Protein AF-A0A833WWX6-F1 (afdb_monomer)

Radius of gyration: 17.71 Å; Cα contacts (8 Å, |Δi|>4): 267; chains: 1; bounding box: 48×34×41 Å

pLDDT: mean 90.32, std 6.92, range [67.75, 97.44]

Secondary structure (DSSP, 8-state):
-EEEEEHHHHHH-GGGGGSPPPSSTT-EEEEE--STT--EETTTTEE-----SSSPPTTS-EEEEEEES-TTS-EEEEEEEEEEEPTTS-GGG-EEEEEE-SSTTTTPBP-PPPGGGEEEETTEEEEPPPPPB---TT-GGGEEE-

Foldseek 3Di:
DEDEDEPVVCVVPVVQLQDWFDDDPQGYYAYAHDPVNFDADPVRPGGDPDDDDDDDHQVDFDWDWDWDDDDPDIDIDIFRWRWGAQGRGGSVQQKTFTAGCDDPRHRFTAFAFDPVQWDDDPNDIDGDGDDGHHDDSPPPRRIDRD

Sequence (146 aa):
MYVTRFLSDYQKDPSSLFLPPPEGPNSGVLVIQDEEAEPTCCFGLCKSHMITDLPFPQNKKLTLQYSTGSSENRSVENFYTALIPVLNQPLSSNRYYAIKTRGRHKGEAYANSKEDDKGTCCCFNYIKDVPPKPLDPNEMHQQFEI

Organism: Juglans regia (NCBI:txid51240)

Mean predicted aligned error: 5.71 Å

Structure (mmCIF, N/CA/C/O backbone):
data_AF-A0A833WWX6-F1
#
_entry.id   AF-A0A833WWX6-F1
#
loop_
_atom_site.group_PDB
_atom_site.id
_atom_site.type_symbol
_atom_site.label_atom_id
_atom_site.label_alt_id
_atom_site.label_comp_id
_atom_site.label_asym_id
_atom_site.label_entity_id
_atom_site.label_seq_id
_atom_site.pdbx_PDB_ins_code
_atom_site.Cartn_x
_atom_site.Cartn_y
_atom_site.Cartn_z
_atom_site.occupancy
_atom_site.B_iso_or_equiv
_atom_site.auth_seq_id
_atom_site.auth_comp_id
_atom_site.auth_asym_id
_atom_site.auth_atom_id
_atom_site.pdbx_PDB_model_num
ATOM 1 N N . MET A 1 1 ? -14.719 -9.134 -4.885 1.00 84.94 1 MET A N 1
ATOM 2 C CA . MET A 1 1 ? -15.610 -8.143 -4.218 1.00 84.94 1 MET A CA 1
ATOM 3 C C . MET A 1 1 ? -14.841 -7.472 -3.090 1.00 84.94 1 MET A C 1
ATOM 5 O O . MET A 1 1 ? -14.144 -8.176 -2.370 1.00 84.94 1 MET A O 1
ATOM 9 N N . TYR A 1 2 ? -14.938 -6.149 -2.942 1.00 88.56 2 TYR A N 1
ATOM 10 C CA . TYR A 1 2 ? -14.314 -5.449 -1.816 1.00 88.56 2 TYR A CA 1
ATOM 11 C C . TYR A 1 2 ? -15.285 -5.311 -0.648 1.00 88.56 2 TYR A C 1
ATOM 13 O O . TYR A 1 2 ? -16.468 -5.043 -0.856 1.00 88.56 2 TYR A O 1
ATOM 21 N N . VAL A 1 3 ? -14.762 -5.431 0.569 1.00 93.56 3 VAL A N 1
ATOM 22 C CA . VAL A 1 3 ? -15.440 -4.962 1.781 1.00 93.56 3 VAL A CA 1
ATOM 23 C C . VAL A 1 3 ? -14.683 -3.791 2.374 1.00 93.56 3 VAL A C 1
ATOM 25 O O . VAL A 1 3 ? -13.456 -3.774 2.390 1.00 93.56 3 VAL A O 1
ATOM 28 N N . THR A 1 4 ? -15.422 -2.811 2.871 1.00 95.00 4 THR A N 1
ATOM 29 C CA . THR A 1 4 ? -14.858 -1.686 3.612 1.00 95.00 4 THR A CA 1
ATOM 30 C C . THR A 1 4 ? -14.843 -1.997 5.104 1.00 95.00 4 THR A C 1
ATOM 32 O O . THR A 1 4 ? -15.795 -2.583 5.636 1.00 95.00 4 THR A O 1
ATOM 35 N N . ARG A 1 5 ? -13.763 -1.610 5.777 1.00 95.88 5 ARG A N 1
ATOM 36 C CA . ARG A 1 5 ? -13.568 -1.730 7.228 1.00 95.88 5 ARG A CA 1
ATOM 37 C C . ARG A 1 5 ? -12.940 -0.446 7.758 1.00 95.88 5 ARG A C 1
ATOM 39 O O . ARG A 1 5 ? -12.195 0.206 7.021 1.00 95.88 5 ARG A O 1
ATOM 46 N N . PHE A 1 6 ? -13.257 -0.070 8.991 1.00 97.44 6 PHE A N 1
ATOM 47 C CA . PHE A 1 6 ? -12.673 1.121 9.594 1.00 97.44 6 PHE A CA 1
ATOM 48 C C . PHE A 1 6 ? -11.289 0.817 10.160 1.00 97.44 6 PHE A C 1
ATOM 50 O O . PHE A 1 6 ? -10.995 -0.315 10.539 1.00 97.44 6 PHE A O 1
ATOM 57 N N . LEU A 1 7 ? -10.413 1.818 10.167 1.00 97.00 7 LEU A N 1
ATOM 58 C CA . LEU A 1 7 ? -9.065 1.663 10.705 1.00 97.00 7 LEU A CA 1
ATOM 59 C C . LEU A 1 7 ? -9.103 1.471 12.228 1.00 97.00 7 LEU A C 1
ATOM 61 O O . LEU A 1 7 ? -8.338 0.665 12.755 1.00 97.00 7 LEU A O 1
ATOM 65 N N . SER A 1 8 ? -10.021 2.152 12.918 1.00 96.44 8 SER A N 1
ATOM 66 C CA . SER A 1 8 ? -10.203 2.019 14.368 1.00 96.44 8 SER A CA 1
ATOM 67 C C . SER A 1 8 ? -10.577 0.599 14.806 1.00 96.44 8 SER A C 1
ATOM 69 O O . SER A 1 8 ? -10.125 0.156 15.862 1.00 96.44 8 SER A O 1
ATOM 71 N N . ASP A 1 9 ? -11.317 -0.154 13.983 1.00 96.00 9 ASP A N 1
ATOM 72 C CA . ASP A 1 9 ? -11.655 -1.558 14.258 1.00 96.00 9 ASP A CA 1
ATOM 73 C C . ASP A 1 9 ? -10.384 -2.415 14.410 1.00 96.00 9 ASP A C 1
ATOM 75 O O . ASP A 1 9 ? -10.248 -3.174 15.370 1.00 96.00 9 ASP A O 1
ATOM 79 N N . TYR A 1 10 ? -9.410 -2.234 13.511 1.00 95.75 10 TYR A N 1
ATOM 80 C CA . TYR A 1 10 ? -8.134 -2.957 13.545 1.00 95.75 10 TYR A CA 1
ATOM 81 C C . TYR A 1 10 ? -7.209 -2.499 14.672 1.00 95.75 10 TYR A C 1
ATOM 83 O O . TYR A 1 10 ? -6.442 -3.298 15.201 1.00 95.75 10 TYR A O 1
ATOM 91 N N . GLN A 1 11 ? -7.265 -1.220 15.050 1.00 94.19 11 GLN A N 1
ATOM 92 C CA . GLN A 1 11 ? -6.486 -0.707 16.181 1.00 94.19 11 GLN A CA 1
ATOM 93 C C . GLN A 1 11 ? -6.977 -1.288 17.514 1.00 94.19 11 GLN A C 1
ATOM 95 O O . GLN A 1 11 ? -6.170 -1.564 18.400 1.00 94.19 11 GLN A O 1
ATOM 100 N N . LYS A 1 12 ? -8.293 -1.499 17.650 1.00 96.38 12 LYS A N 1
ATOM 101 C CA . LYS A 1 12 ? -8.908 -2.117 18.835 1.00 96.38 12 LYS A CA 1
ATOM 102 C C . LYS A 1 12 ? -8.700 -3.623 18.881 1.00 96.38 12 LYS A C 1
ATOM 104 O O . LYS A 1 12 ? -8.459 -4.165 19.957 1.00 96.38 12 LYS A O 1
ATOM 109 N N . ASP A 1 13 ? -8.800 -4.285 17.732 1.00 96.50 13 ASP A N 1
ATOM 110 C CA . ASP A 1 13 ? -8.572 -5.719 17.598 1.00 96.50 13 ASP A CA 1
ATOM 111 C C . ASP A 1 13 ? -7.571 -6.026 16.471 1.00 96.50 13 ASP A C 1
ATOM 113 O O . ASP A 1 13 ? -7.967 -6.340 15.342 1.00 96.50 13 ASP A O 1
ATOM 117 N N . PRO A 1 14 ? -6.260 -6.010 16.772 1.00 95.50 14 PRO A N 1
ATOM 118 C CA . PRO A 1 14 ? -5.227 -6.340 15.794 1.00 95.50 14 PRO A CA 1
ATOM 119 C C . PRO A 1 14 ? -5.325 -7.771 15.250 1.00 95.50 14 PRO A C 1
ATOM 121 O O . PRO A 1 14 ? -4.811 -8.050 14.167 1.00 95.50 14 PRO A O 1
ATOM 124 N N . SER A 1 15 ? -5.988 -8.692 15.964 1.00 96.06 15 SER A N 1
ATOM 125 C CA . SER A 1 15 ? -6.140 -10.077 15.502 1.00 96.06 15 SER A CA 1
ATOM 126 C C . SER A 1 15 ? -7.013 -10.175 14.246 1.00 96.06 15 SER A C 1
ATOM 128 O O . SER A 1 15 ? -6.805 -11.055 13.407 1.00 96.06 15 SER A O 1
ATOM 130 N N . SER A 1 16 ? -7.911 -9.206 14.046 1.00 95.19 16 SER A N 1
ATOM 131 C CA . SER A 1 16 ? -8.766 -9.121 12.863 1.00 95.19 16 SER A CA 1
ATOM 132 C C . SER A 1 16 ? -7.997 -8.875 11.554 1.00 95.19 16 SER A C 1
ATOM 134 O O . SER A 1 16 ? -8.506 -9.207 10.484 1.00 95.19 16 SER A O 1
ATOM 136 N N . LEU A 1 17 ? -6.748 -8.385 11.611 1.00 96.12 17 LEU A N 1
ATOM 137 C CA . LEU A 1 17 ? -5.879 -8.219 10.434 1.00 96.12 17 LEU A CA 1
ATOM 138 C C . LEU A 1 17 ? -5.506 -9.549 9.767 1.00 96.12 17 LEU A C 1
ATOM 140 O O . LEU A 1 17 ? -5.208 -9.565 8.572 1.00 96.12 17 LEU A O 1
ATOM 144 N N . PHE A 1 18 ? -5.517 -10.646 10.530 1.00 96.56 18 PHE A N 1
ATOM 145 C CA . PHE A 1 18 ? -5.183 -11.992 10.056 1.00 96.56 18 PHE A CA 1
ATOM 146 C C . PHE A 1 18 ? -6.371 -12.708 9.410 1.00 96.56 18 PHE A C 1
ATOM 148 O O . PHE A 1 18 ? -6.198 -13.775 8.816 1.00 96.56 18 PHE A O 1
ATOM 155 N N . LEU A 1 19 ? -7.580 -12.152 9.530 1.00 94.81 19 LEU A N 1
ATOM 156 C CA . LEU A 1 19 ? -8.767 -12.756 8.944 1.00 94.81 19 LEU A CA 1
ATOM 157 C C . LEU A 1 19 ? -8.685 -12.705 7.413 1.00 94.81 19 LEU A C 1
ATOM 159 O O . LEU A 1 19 ? -8.260 -11.694 6.843 1.00 94.81 19 LEU A O 1
ATOM 163 N N . PRO A 1 20 ? -9.102 -13.781 6.726 1.00 92.06 20 PRO A N 1
ATOM 164 C CA . PRO A 1 20 ? -9.114 -13.787 5.276 1.00 92.06 20 PRO A CA 1
ATOM 165 C C . PRO A 1 20 ? -10.120 -12.754 4.740 1.00 92.06 20 PRO A C 1
ATOM 167 O O . PRO A 1 20 ? -11.128 -12.458 5.395 1.00 92.06 20 PRO A O 1
ATOM 170 N N . PRO A 1 21 ? -9.884 -12.216 3.530 1.00 91.19 21 PRO A N 1
ATOM 171 C CA . PRO A 1 21 ? -10.871 -11.388 2.854 1.00 91.19 21 PRO A CA 1
ATOM 172 C C . PRO A 1 21 ? -12.141 -12.206 2.544 1.00 91.19 21 PRO A C 1
ATOM 174 O O . PRO A 1 21 ? -12.127 -13.436 2.633 1.00 91.19 21 PRO A O 1
ATOM 177 N N . PRO A 1 22 ? -13.247 -11.546 2.153 1.00 89.75 22 PRO A N 1
ATOM 178 C CA . PRO A 1 22 ? -14.484 -12.229 1.778 1.00 89.75 22 PRO A CA 1
ATOM 179 C C . PRO A 1 22 ? -14.263 -13.336 0.746 1.00 89.75 22 PRO A C 1
ATOM 181 O O . PRO A 1 22 ? -13.382 -13.232 -0.105 1.00 89.75 22 PRO A O 1
ATOM 184 N N . GLU A 1 23 ? -15.100 -14.366 0.772 1.00 88.25 23 GLU A N 1
ATOM 185 C CA . GLU A 1 23 ? -15.007 -15.454 -0.200 1.00 88.25 23 GLU A CA 1
ATOM 186 C C . GLU A 1 23 ? -15.247 -14.968 -1.642 1.00 88.25 23 GLU A C 1
ATOM 188 O O . GLU A 1 23 ? -16.032 -14.051 -1.904 1.00 88.25 23 GLU A O 1
ATOM 193 N N . GLY A 1 24 ? -14.564 -15.615 -2.589 1.00 87.19 24 GLY A N 1
ATOM 194 C CA . GLY A 1 24 ? -14.704 -15.382 -4.025 1.00 87.19 24 GLY A CA 1
ATOM 195 C C . GLY A 1 24 ? -13.431 -14.852 -4.696 1.00 87.19 24 GLY A C 1
ATOM 196 O O . GLY A 1 24 ? -12.532 -14.343 -4.031 1.00 87.19 24 GLY A O 1
ATOM 197 N N . PRO A 1 25 ? -13.335 -14.968 -6.031 1.00 87.12 25 PRO A N 1
ATOM 198 C CA . PRO A 1 25 ? -12.163 -14.520 -6.768 1.00 87.12 25 PRO A CA 1
ATOM 199 C C . PRO A 1 25 ? -12.033 -12.995 -6.725 1.00 87.12 25 PRO A C 1
ATOM 201 O O . PRO A 1 25 ? -13.029 -12.265 -6.808 1.00 87.12 25 PRO A O 1
ATOM 204 N N . ASN A 1 26 ? -10.790 -12.513 -6.659 1.00 88.31 26 ASN A N 1
ATOM 205 C CA . ASN A 1 26 ? -10.466 -11.084 -6.646 1.00 88.31 26 ASN A CA 1
ATOM 206 C C . ASN A 1 26 ? -11.228 -10.346 -5.532 1.00 88.31 26 ASN A C 1
ATOM 208 O O . ASN A 1 26 ? -11.840 -9.287 -5.742 1.00 88.31 26 ASN A O 1
ATOM 212 N N . SER A 1 27 ? -11.272 -10.957 -4.348 1.00 92.31 27 SER A N 1
ATOM 213 C CA . SER A 1 27 ? -11.805 -10.334 -3.146 1.00 92.31 27 SER A CA 1
ATOM 214 C C . SER A 1 27 ? -10.718 -9.572 -2.402 1.00 92.31 27 SER A C 1
ATOM 216 O O . SER A 1 27 ? -9.528 -9.827 -2.561 1.00 92.31 27 SER A O 1
ATOM 218 N N . GLY A 1 28 ? -11.119 -8.582 -1.616 1.00 93.44 28 GLY A N 1
ATOM 219 C CA . GLY A 1 28 ? -10.168 -7.756 -0.890 1.00 93.44 28 GLY A CA 1
ATOM 220 C C . GLY A 1 28 ? -10.840 -6.896 0.161 1.00 93.44 28 GLY A C 1
ATOM 221 O O . GLY A 1 28 ? -12.070 -6.829 0.257 1.00 93.44 28 GLY A O 1
ATOM 222 N N . VAL A 1 29 ? -10.011 -6.215 0.938 1.00 95.75 29 VAL A N 1
ATOM 223 C CA . VAL A 1 29 ? -10.444 -5.311 1.999 1.00 95.75 29 VAL A CA 1
ATOM 224 C C . VAL A 1 29 ? -9.935 -3.911 1.688 1.00 95.75 29 VAL A C 1
ATOM 226 O O . VAL A 1 29 ? -8.776 -3.733 1.326 1.00 95.75 29 VAL A O 1
ATOM 229 N N . LEU A 1 30 ? -10.810 -2.919 1.818 1.00 95.88 30 LEU A N 1
ATOM 230 C CA . LEU A 1 30 ? -10.445 -1.507 1.814 1.00 95.88 30 LEU A CA 1
ATOM 231 C C . LEU A 1 30 ? -10.581 -0.971 3.236 1.00 95.88 30 LEU A C 1
ATOM 233 O O . LEU A 1 30 ? -11.615 -1.142 3.883 1.00 95.88 30 LEU A O 1
ATOM 237 N N . VAL A 1 31 ? -9.540 -0.306 3.705 1.00 97.00 31 VAL A N 1
ATOM 238 C CA . VAL A 1 31 ? -9.463 0.326 5.013 1.00 97.00 31 VAL A CA 1
ATOM 239 C C . VAL A 1 31 ? -9.794 1.806 4.869 1.00 97.00 31 VAL A C 1
ATOM 241 O O . VAL A 1 31 ? -9.241 2.521 4.032 1.00 97.00 31 VAL A O 1
ATOM 244 N N . ILE A 1 32 ? -10.720 2.278 5.691 1.00 97.00 32 ILE A N 1
ATOM 245 C CA . ILE A 1 32 ? -11.161 3.668 5.724 1.00 97.00 32 ILE A CA 1
ATOM 246 C C . ILE A 1 32 ? -10.706 4.258 7.050 1.00 97.00 32 ILE A C 1
ATOM 248 O O . ILE A 1 32 ? -11.087 3.763 8.105 1.00 97.00 32 ILE A O 1
ATOM 252 N N . GLN A 1 33 ? -9.912 5.327 7.000 1.00 96.06 33 GLN A N 1
ATOM 253 C CA . GLN A 1 33 ? -9.610 6.099 8.200 1.00 96.06 33 GLN A CA 1
ATOM 254 C C . GLN A 1 33 ? -10.858 6.890 8.595 1.00 96.06 33 GLN A C 1
ATOM 256 O O . GLN A 1 33 ? -11.250 7.830 7.889 1.00 96.06 33 GLN A O 1
ATOM 261 N N . ASP A 1 34 ? -11.467 6.464 9.691 1.00 95.44 34 ASP A N 1
ATOM 262 C CA . ASP A 1 34 ? -12.570 7.100 10.399 1.00 95.44 34 ASP A CA 1
ATOM 263 C C . ASP A 1 34 ? -12.062 8.129 11.427 1.00 95.44 34 ASP A C 1
ATOM 265 O O . ASP A 1 34 ? -10.856 8.344 11.564 1.00 95.44 34 ASP A O 1
ATOM 269 N N . GLU A 1 35 ? -12.983 8.814 12.108 1.00 92.44 35 GLU A N 1
ATOM 270 C CA . GLU A 1 35 ? -12.653 9.902 13.041 1.00 92.44 35 GLU A CA 1
ATOM 271 C C . GLU A 1 35 ? -11.872 9.420 14.270 1.00 92.44 35 GLU A C 1
ATOM 273 O O . GLU A 1 35 ? -10.997 10.134 14.757 1.00 92.44 35 GLU A O 1
ATOM 278 N N . GLU A 1 36 ? -12.144 8.205 14.753 1.00 93.12 36 GLU A N 1
ATOM 279 C CA . GLU A 1 36 ? -11.492 7.653 15.945 1.00 93.12 36 GLU A CA 1
ATOM 280 C C . GLU A 1 36 ? -10.022 7.299 15.692 1.00 93.12 36 GLU A C 1
ATOM 282 O O . GLU A 1 36 ? -9.188 7.420 16.586 1.00 93.12 36 GLU A O 1
ATOM 287 N N . ALA A 1 37 ? -9.692 6.929 14.454 1.00 92.38 37 ALA A N 1
ATOM 288 C CA . ALA A 1 37 ? -8.335 6.617 14.021 1.00 92.38 37 ALA A CA 1
ATOM 289 C C . ALA A 1 37 ? -7.619 7.820 13.374 1.00 92.38 37 ALA A C 1
ATOM 291 O O . ALA A 1 37 ? -6.669 7.639 12.604 1.00 92.38 37 ALA A O 1
ATOM 292 N N . GLU A 1 38 ? -8.064 9.059 13.624 1.00 91.69 38 GLU A N 1
ATOM 293 C CA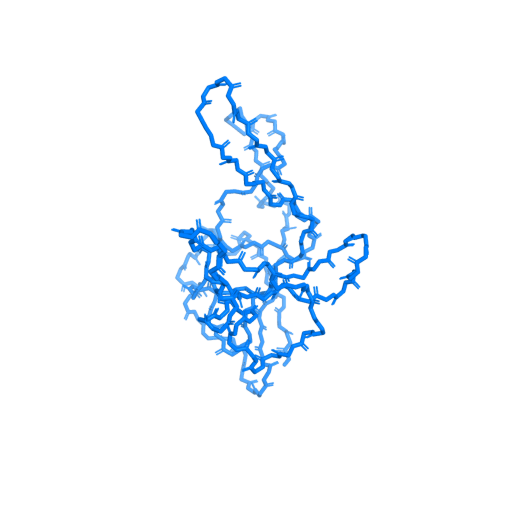 . GLU A 1 38 ? -7.324 10.230 13.156 1.00 91.69 38 GLU A CA 1
ATOM 294 C C . GLU A 1 38 ? -5.954 10.327 13.849 1.00 91.69 38 GLU A C 1
ATOM 296 O O . GLU A 1 38 ? -5.874 10.350 15.079 1.00 91.69 38 GLU A O 1
ATOM 301 N N . PRO A 1 39 ? -4.852 10.426 13.081 1.00 91.31 39 PRO A N 1
ATOM 302 C CA . PRO A 1 39 ? -3.527 10.504 13.665 1.00 91.31 39 PRO A CA 1
ATOM 303 C C . PRO A 1 39 ? -3.371 11.825 14.417 1.00 91.31 39 PRO A C 1
ATOM 305 O O . PRO A 1 39 ? -3.733 12.901 13.932 1.00 91.31 39 PRO A O 1
ATOM 308 N N . THR A 1 40 ? -2.774 11.747 15.600 1.00 91.31 40 THR A N 1
ATOM 309 C CA . THR A 1 40 ? -2.494 12.901 16.452 1.00 91.31 40 THR A CA 1
ATOM 310 C C . THR A 1 40 ? -1.005 12.984 16.776 1.00 91.31 40 THR A C 1
ATOM 312 O O . THR A 1 40 ? -0.255 12.019 16.650 1.00 91.31 40 THR A O 1
ATOM 315 N N . CYS A 1 41 ? -0.543 14.171 17.147 1.00 87.75 41 CYS A N 1
ATOM 316 C CA . CYS A 1 41 ? 0.792 14.425 17.669 1.00 87.75 41 CYS A CA 1
ATOM 317 C C . CYS A 1 41 ? 0.685 15.254 18.957 1.00 87.75 41 CYS A C 1
ATOM 319 O O . CYS A 1 41 ? -0.417 15.561 19.420 1.00 87.75 41 CYS A O 1
ATOM 321 N N . CYS A 1 42 ? 1.826 15.584 19.572 1.00 87.56 42 CYS A N 1
ATOM 322 C CA . CYS A 1 42 ? 1.868 16.344 20.827 1.00 87.56 42 CYS A CA 1
ATOM 323 C C . CYS A 1 42 ? 0.984 15.715 21.924 1.00 87.56 42 CYS A C 1
ATOM 325 O O . CYS A 1 42 ? 0.185 16.410 22.545 1.00 87.56 42 CYS A O 1
ATOM 327 N N . PHE A 1 43 ? 1.094 14.394 22.128 1.00 87.31 43 PHE A N 1
ATOM 328 C CA . PHE A 1 43 ? 0.299 13.627 23.105 1.00 87.31 43 PHE A CA 1
ATOM 329 C C . PHE A 1 43 ? -1.227 13.730 22.909 1.00 87.31 43 PHE A C 1
ATOM 331 O O . PHE A 1 43 ? -1.977 13.802 23.878 1.00 87.31 43 PHE A O 1
ATOM 338 N N . GLY A 1 44 ? -1.697 13.756 21.657 1.00 87.00 44 GLY A N 1
ATOM 339 C CA . GLY A 1 44 ? -3.130 13.801 21.342 1.00 87.00 44 GLY A CA 1
ATOM 340 C C . GLY A 1 44 ? -3.716 15.208 21.221 1.00 87.00 44 GLY A C 1
ATOM 341 O O . GLY A 1 44 ? -4.895 15.352 20.915 1.00 87.00 44 GLY A O 1
ATOM 342 N N . LEU A 1 45 ? -2.914 16.254 21.437 1.00 88.75 45 LEU A N 1
ATOM 343 C CA . LEU A 1 45 ? -3.392 17.641 21.452 1.00 88.75 45 LEU A CA 1
ATOM 344 C C . LEU A 1 45 ? -3.494 18.271 20.059 1.00 88.75 45 LEU A C 1
ATOM 346 O O . LEU A 1 45 ? -4.212 19.253 19.871 1.00 88.75 45 LEU A O 1
ATOM 350 N N . CYS A 1 46 ? -2.763 17.742 19.080 1.00 89.06 46 CYS A N 1
ATOM 351 C CA . CYS A 1 46 ? -2.711 18.289 17.729 1.00 89.06 46 CYS A CA 1
ATOM 352 C C . CYS A 1 46 ? -3.009 17.197 16.703 1.00 89.06 46 CYS A C 1
ATOM 354 O O . CYS A 1 46 ? -2.577 16.058 16.863 1.00 89.06 46 CYS A O 1
ATOM 356 N N . LYS A 1 47 ? -3.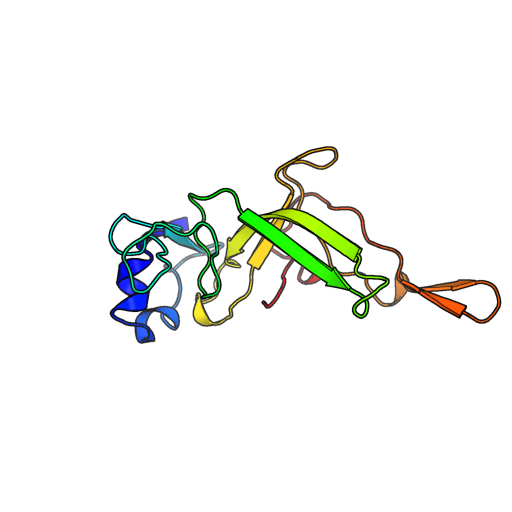709 17.541 15.618 1.00 88.75 47 LYS A N 1
ATOM 357 C CA . LYS A 1 47 ? -3.870 16.625 14.482 1.00 88.75 47 LYS A CA 1
ATOM 358 C C . LYS A 1 47 ? -2.533 16.451 13.765 1.00 88.75 47 LYS A C 1
ATOM 360 O O . LYS A 1 47 ? -1.805 17.421 13.555 1.00 88.75 47 LYS A O 1
ATOM 365 N N . SER A 1 48 ? -2.234 15.220 13.378 1.00 90.06 48 SER A N 1
ATOM 366 C CA . SER A 1 48 ? -1.074 14.865 12.569 1.00 90.06 48 SER A CA 1
ATOM 367 C C . SER A 1 48 ? -1.508 14.535 11.140 1.00 90.06 48 SER A C 1
ATOM 369 O O . SER A 1 48 ? -2.670 14.247 10.859 1.00 90.06 48 SER A O 1
ATOM 371 N N . HIS A 1 49 ? -0.557 14.584 10.214 1.00 87.31 49 HIS A N 1
ATOM 372 C CA . HIS A 1 49 ? -0.730 14.118 8.834 1.00 87.31 49 HIS A CA 1
ATOM 373 C C . HIS A 1 49 ? 0.172 12.924 8.509 1.00 87.31 49 HIS A C 1
ATOM 375 O O . HIS A 1 49 ? 0.162 12.432 7.383 1.00 87.31 49 HIS A O 1
ATOM 381 N N . MET A 1 50 ? 0.969 12.481 9.482 1.00 89.44 50 MET A N 1
ATOM 382 C CA . MET A 1 50 ? 1.889 11.365 9.331 1.00 89.44 50 MET A CA 1
ATOM 383 C C . MET A 1 50 ? 1.182 10.069 9.721 1.00 89.44 50 MET A C 1
ATOM 385 O O . MET A 1 50 ? 0.569 9.998 10.784 1.00 89.44 50 MET A O 1
ATOM 389 N N . ILE A 1 51 ? 1.277 9.066 8.851 1.00 89.12 51 ILE A N 1
ATOM 390 C CA . ILE A 1 51 ? 0.785 7.710 9.091 1.00 89.12 51 ILE A CA 1
ATOM 391 C C . ILE A 1 51 ? 2.013 6.810 9.117 1.00 89.12 51 ILE A C 1
ATOM 393 O O . ILE A 1 51 ? 2.726 6.721 8.117 1.00 89.12 51 ILE A O 1
ATOM 397 N N . THR A 1 52 ? 2.278 6.206 10.269 1.00 86.00 52 THR A N 1
ATOM 398 C CA . THR A 1 52 ? 3.431 5.324 10.496 1.00 86.00 52 THR A CA 1
ATOM 399 C C . THR A 1 52 ? 3.043 3.856 10.564 1.00 86.00 52 THR A C 1
ATOM 401 O O . THR A 1 52 ? 3.884 3.003 10.304 1.00 86.00 52 THR A O 1
ATOM 404 N N . ASP A 1 53 ? 1.780 3.574 10.878 1.00 90.75 53 ASP A N 1
ATOM 405 C CA . ASP A 1 53 ? 1.306 2.229 11.171 1.00 90.75 53 ASP A CA 1
ATOM 406 C C . ASP A 1 53 ? 0.472 1.654 10.025 1.00 90.75 53 ASP A C 1
ATOM 408 O O . ASP A 1 53 ? -0.198 2.372 9.275 1.00 90.75 53 ASP A O 1
ATOM 412 N N . LEU A 1 54 ? 0.517 0.328 9.915 1.00 93.81 54 LEU A N 1
ATOM 413 C CA . LEU A 1 54 ? -0.305 -0.453 9.002 1.00 93.81 54 LEU A CA 1
ATOM 414 C C . LEU A 1 54 ? -1.622 -0.863 9.682 1.00 93.81 54 LEU A C 1
ATOM 416 O O . LEU A 1 54 ? -1.651 -1.036 10.902 1.00 93.81 54 LEU A O 1
ATOM 420 N N . PRO A 1 55 ? -2.700 -1.087 8.910 1.00 95.81 55 PRO A N 1
ATOM 421 C CA . PRO A 1 55 ? -2.798 -0.952 7.455 1.00 95.81 55 PRO A CA 1
ATOM 422 C C . PRO A 1 55 ? -3.015 0.498 6.995 1.00 95.81 55 PRO A C 1
ATOM 424 O O . PRO A 1 55 ? -3.628 1.309 7.687 1.00 95.81 55 PRO A O 1
ATOM 427 N N . PHE A 1 56 ? -2.567 0.827 5.780 1.00 95.50 56 PHE A N 1
ATOM 428 C CA . PHE A 1 56 ? -2.776 2.168 5.225 1.00 95.50 56 PHE A CA 1
ATOM 429 C C . PHE A 1 56 ? -4.232 2.392 4.788 1.00 95.50 56 PHE A C 1
ATOM 431 O O . PHE A 1 56 ? -4.836 1.475 4.230 1.00 95.50 56 PHE A O 1
ATOM 438 N N . PRO A 1 57 ? -4.795 3.604 4.948 1.00 95.62 57 PRO A N 1
ATOM 439 C CA . PRO A 1 57 ? -6.166 3.901 4.543 1.00 95.62 57 PRO A CA 1
ATOM 440 C C . PRO A 1 57 ? -6.298 4.266 3.054 1.00 95.62 57 PRO A C 1
ATOM 442 O O . PRO A 1 57 ? -5.517 5.050 2.511 1.00 95.62 57 PRO A O 1
ATOM 445 N N . GLN A 1 58 ? -7.356 3.781 2.399 1.00 96.31 58 GLN A N 1
ATOM 446 C CA . GLN A 1 58 ? -7.643 4.021 0.975 1.00 96.31 58 GLN A CA 1
ATOM 447 C C . GLN A 1 58 ? -8.526 5.255 0.720 1.00 96.31 58 GLN A C 1
ATOM 449 O O . GLN A 1 58 ? -8.678 5.674 -0.427 1.00 96.31 58 GLN A O 1
ATOM 454 N N . ASN A 1 59 ? -9.077 5.888 1.763 1.00 94.94 59 ASN A N 1
ATOM 455 C CA . ASN A 1 59 ? -9.812 7.158 1.648 1.00 94.94 59 ASN A CA 1
ATOM 456 C C . ASN A 1 59 ? -8.918 8.406 1.780 1.00 94.94 59 ASN A C 1
ATOM 458 O O . ASN A 1 59 ? -9.432 9.528 1.813 1.00 94.94 59 ASN A O 1
ATOM 462 N N . LYS A 1 60 ? -7.592 8.243 1.860 1.00 91.00 60 LYS A N 1
ATOM 463 C CA . LYS A 1 60 ? -6.627 9.344 1.980 1.00 91.00 60 LYS A CA 1
ATOM 464 C C . LYS A 1 60 ? -5.668 9.365 0.791 1.00 91.00 60 LYS A C 1
ATOM 466 O O . LYS A 1 60 ? -5.373 8.347 0.175 1.00 91.00 60 LYS A O 1
ATOM 471 N N . LYS A 1 61 ? -5.172 10.560 0.461 1.00 88.62 61 LYS A N 1
ATOM 472 C CA . LYS A 1 61 ? -4.097 10.736 -0.526 1.00 88.62 61 LYS A CA 1
ATOM 473 C C . LYS A 1 61 ? -2.769 10.643 0.209 1.00 88.62 61 LYS A C 1
ATOM 475 O O . LYS A 1 61 ? -2.451 11.550 0.974 1.00 88.62 61 LYS A O 1
ATOM 480 N N . LEU A 1 62 ? -2.020 9.572 -0.025 1.00 92.69 62 LEU A N 1
ATOM 481 C CA . LEU A 1 62 ? -0.745 9.349 0.644 1.00 92.69 62 LEU A CA 1
ATOM 482 C C . LEU A 1 62 ? 0.404 9.957 -0.164 1.00 92.69 62 LEU A C 1
ATOM 484 O O . LEU A 1 62 ? 0.365 10.054 -1.395 1.00 92.69 62 LEU A O 1
ATOM 488 N N . THR A 1 63 ? 1.425 10.403 0.560 1.00 94.12 63 THR A N 1
ATOM 489 C CA . THR A 1 63 ? 2.720 10.787 -0.004 1.00 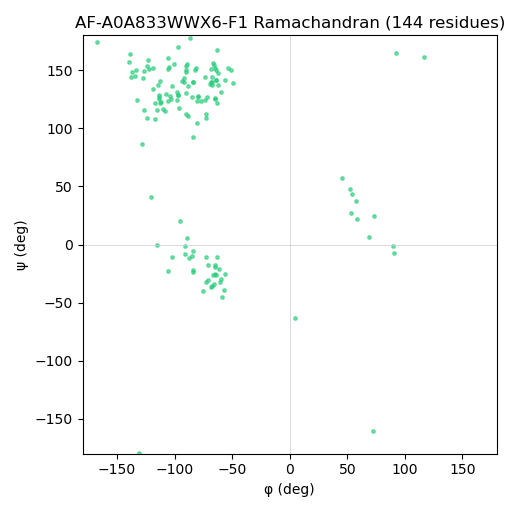94.12 63 THR A CA 1
ATOM 490 C C . THR A 1 63 ? 3.767 9.951 0.710 1.00 94.12 63 THR A C 1
ATOM 492 O O . THR A 1 63 ? 3.997 10.151 1.899 1.00 94.12 63 THR A O 1
ATOM 495 N N . LEU A 1 64 ? 4.360 8.994 0.002 1.00 91.00 64 LEU A N 1
ATOM 496 C CA . LEU A 1 64 ? 5.473 8.213 0.523 1.00 91.00 64 LEU A CA 1
ATOM 497 C C . LEU A 1 64 ? 6.735 9.046 0.387 1.00 91.00 64 LEU A C 1
ATOM 499 O O . LEU A 1 64 ? 7.024 9.564 -0.692 1.00 91.00 64 LEU A O 1
ATOM 503 N N . GLN A 1 65 ? 7.464 9.181 1.483 1.00 90.44 65 GLN A N 1
ATOM 504 C CA . GLN A 1 65 ? 8.691 9.950 1.524 1.00 90.44 65 GLN A CA 1
ATOM 505 C C . GLN A 1 65 ? 9.868 8.996 1.690 1.00 90.44 65 GLN A C 1
ATOM 507 O O . GLN A 1 65 ? 9.994 8.327 2.712 1.00 90.44 65 GLN A O 1
ATOM 512 N N . TYR A 1 66 ? 10.741 8.956 0.690 1.00 85.44 66 TYR A N 1
ATOM 513 C CA . TYR A 1 66 ? 11.989 8.212 0.743 1.00 85.44 66 TYR A CA 1
ATOM 514 C C . TYR A 1 66 ? 13.140 9.199 0.914 1.00 85.44 66 TYR A C 1
ATOM 516 O O . TYR A 1 66 ? 13.267 10.152 0.150 1.00 85.44 66 TYR A O 1
ATOM 524 N N . SER A 1 67 ? 13.946 9.022 1.959 1.00 86.12 67 SER A N 1
ATOM 525 C CA . SER A 1 67 ? 15.104 9.878 2.229 1.00 86.12 67 SER A CA 1
ATOM 526 C C . SER A 1 67 ? 16.389 9.072 2.083 1.00 86.12 67 SER A C 1
ATOM 528 O O . SER A 1 67 ? 16.525 8.029 2.720 1.00 86.12 67 SER A O 1
ATOM 530 N N . THR A 1 68 ? 17.342 9.574 1.302 1.00 84.50 68 THR A N 1
ATOM 531 C CA . THR A 1 68 ? 18.668 8.968 1.108 1.00 84.50 68 THR A CA 1
ATOM 532 C C . THR A 1 68 ? 19.778 9.955 1.453 1.00 84.50 68 THR A C 1
ATOM 534 O O . THR A 1 68 ? 19.589 11.167 1.370 1.00 84.50 68 THR A O 1
ATOM 537 N N . GLY A 1 69 ? 20.944 9.438 1.849 1.00 78.00 69 GLY A N 1
ATOM 538 C CA . GLY A 1 69 ? 22.122 10.240 2.203 1.00 78.00 69 GLY A CA 1
ATOM 539 C C . GLY A 1 69 ? 22.240 10.583 3.695 1.00 78.00 69 GLY A C 1
ATOM 540 O O . GLY A 1 69 ? 21.298 10.427 4.472 1.00 78.00 69 GLY A O 1
ATOM 541 N N . SER A 1 70 ? 23.432 11.026 4.104 1.00 72.50 70 SER A N 1
ATOM 542 C CA . SER A 1 70 ? 23.737 11.509 5.459 1.00 72.50 70 SER A CA 1
ATOM 543 C C . SER A 1 70 ? 23.737 13.042 5.511 1.00 72.50 70 SER A C 1
ATOM 545 O O . SER A 1 70 ? 23.917 13.681 4.480 1.00 72.50 70 SER A O 1
ATOM 547 N N . SER A 1 71 ? 23.496 13.593 6.710 1.00 69.44 71 SER A N 1
ATOM 548 C CA . SER A 1 71 ? 23.397 15.018 7.108 1.00 69.44 71 SER A CA 1
ATOM 549 C C . SER A 1 71 ? 23.492 16.097 6.015 1.00 69.44 71 SER A C 1
ATOM 551 O O . SER A 1 71 ? 22.530 16.836 5.833 1.00 69.44 71 SER A O 1
ATOM 553 N N . GLU A 1 72 ? 24.621 16.216 5.313 1.00 72.25 72 GLU A N 1
ATOM 554 C CA . GLU A 1 72 ? 24.894 17.284 4.336 1.00 72.25 72 GLU A CA 1
ATOM 555 C C . GLU A 1 72 ? 24.343 17.017 2.919 1.00 72.25 72 GLU A C 1
ATOM 557 O O . GLU A 1 72 ? 24.057 17.966 2.197 1.00 72.25 72 GLU A O 1
ATOM 562 N N . ASN A 1 73 ? 24.114 15.753 2.535 1.00 74.19 73 ASN A N 1
ATOM 563 C CA . ASN A 1 73 ? 23.639 15.337 1.204 1.00 74.19 73 ASN A CA 1
ATOM 564 C C . ASN A 1 73 ? 22.310 14.565 1.275 1.00 74.19 73 ASN A C 1
ATOM 566 O O . ASN A 1 73 ? 22.126 13.551 0.597 1.00 74.19 73 ASN A O 1
ATOM 570 N N . ARG A 1 74 ? 21.377 15.012 2.123 1.00 80.12 74 ARG A N 1
ATOM 571 C CA . ARG A 1 74 ? 20.059 14.376 2.222 1.00 80.12 74 ARG A CA 1
ATOM 572 C C . ARG A 1 74 ? 19.216 14.700 0.986 1.00 80.12 74 ARG A C 1
ATOM 574 O O . ARG A 1 74 ? 18.783 15.836 0.814 1.00 80.12 74 ARG A O 1
ATOM 581 N N . SER A 1 75 ? 18.936 13.690 0.170 1.00 83.25 75 SER A N 1
ATOM 582 C CA . SER A 1 75 ? 17.912 13.759 -0.872 1.00 83.25 75 SER A CA 1
ATOM 583 C C . SER A 1 75 ? 16.594 13.222 -0.328 1.00 83.25 75 SER A C 1
ATOM 585 O O . SER A 1 75 ? 16.574 12.255 0.437 1.00 83.25 75 SER A O 1
ATOM 587 N N . VAL A 1 76 ? 15.487 13.865 -0.694 1.00 86.62 76 VAL A N 1
ATOM 588 C CA . VAL A 1 76 ? 14.141 13.437 -0.312 1.00 86.62 76 VAL A CA 1
ATOM 589 C C . VAL A 1 76 ? 13.289 13.315 -1.562 1.00 86.62 76 VAL A C 1
ATOM 591 O O . VAL A 1 76 ? 12.987 14.306 -2.228 1.00 86.62 76 VAL A O 1
ATOM 594 N N . GLU A 1 77 ? 12.856 12.096 -1.844 1.00 87.94 77 GLU A N 1
ATOM 595 C CA . GLU A 1 77 ? 11.944 11.783 -2.930 1.00 87.94 77 GLU A CA 1
ATOM 596 C C . GLU A 1 77 ? 10.537 11.561 -2.386 1.00 87.94 77 GLU A C 1
ATOM 598 O O . GLU A 1 77 ? 10.334 10.920 -1.355 1.00 87.94 77 GLU A O 1
ATOM 603 N N . ASN A 1 78 ? 9.551 12.123 -3.084 1.00 90.62 78 ASN A N 1
ATOM 604 C CA . ASN A 1 78 ? 8.150 12.035 -2.699 1.00 90.62 78 ASN A CA 1
ATOM 605 C C . ASN A 1 78 ? 7.366 11.295 -3.783 1.00 90.62 78 ASN A C 1
ATOM 607 O O . ASN A 1 78 ? 7.288 11.748 -4.929 1.00 90.62 78 ASN A O 1
ATOM 611 N N . PHE A 1 79 ? 6.720 10.199 -3.402 1.00 90.94 79 PHE A N 1
ATOM 612 C CA . PHE A 1 79 ? 5.871 9.401 -4.272 1.00 90.94 79 PHE A CA 1
ATOM 613 C C . PHE A 1 79 ? 4.412 9.605 -3.876 1.00 90.94 79 PHE A C 1
ATOM 615 O O . PHE A 1 79 ? 3.977 9.238 -2.788 1.00 90.94 79 PHE A O 1
ATOM 622 N N . TYR A 1 80 ? 3.631 10.200 -4.774 1.00 93.88 80 TYR A N 1
ATOM 623 C CA . TYR A 1 80 ? 2.200 10.409 -4.563 1.00 93.88 80 TYR A CA 1
ATOM 624 C C . TYR A 1 80 ? 1.435 9.149 -4.956 1.00 93.88 80 TYR A C 1
ATOM 626 O O . TYR A 1 80 ? 1.067 8.979 -6.128 1.00 93.88 80 TYR A O 1
ATOM 634 N N . THR A 1 81 ? 1.189 8.272 -3.990 1.00 93.75 81 THR A N 1
ATOM 635 C CA . THR A 1 81 ? 0.656 6.933 -4.243 1.00 93.75 81 THR A CA 1
ATOM 636 C C . THR A 1 81 ? -0.655 6.682 -3.506 1.00 93.75 81 THR A C 1
ATOM 638 O O . THR A 1 81 ? -0.942 7.261 -2.460 1.00 93.75 81 THR A O 1
ATOM 641 N N . ALA A 1 82 ? -1.487 5.831 -4.094 1.00 95.00 82 ALA A N 1
ATOM 642 C CA . ALA A 1 82 ? -2.546 5.137 -3.388 1.00 95.00 82 ALA A CA 1
ATOM 643 C C . ALA A 1 82 ? -2.060 3.705 -3.170 1.00 95.00 82 ALA A C 1
ATOM 645 O O . ALA A 1 82 ? -1.656 3.047 -4.127 1.00 95.00 82 ALA A O 1
ATOM 646 N N . LEU A 1 83 ? -2.070 3.252 -1.922 1.00 95.31 83 LEU A N 1
ATOM 647 C C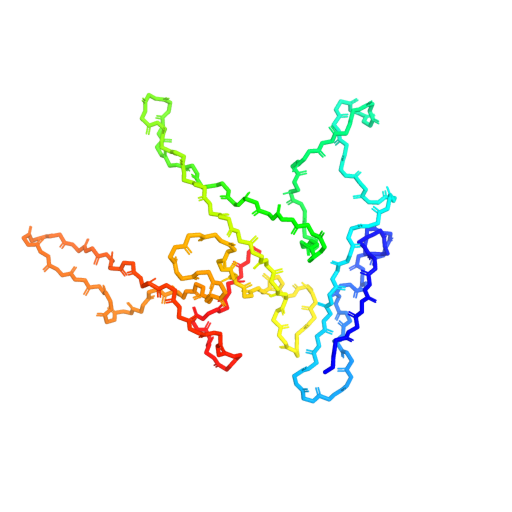A . LEU A 1 83 ? -1.706 1.888 -1.561 1.00 95.31 83 LEU A CA 1
ATOM 648 C C . LEU A 1 83 ? -2.987 1.073 -1.446 1.00 95.31 83 LEU A C 1
ATOM 650 O O . LEU A 1 83 ? -3.841 1.397 -0.624 1.00 95.31 83 LEU A O 1
ATOM 654 N N . ILE A 1 84 ? -3.142 0.057 -2.289 1.00 95.81 84 ILE A N 1
ATOM 655 C CA . ILE A 1 84 ? -4.321 -0.816 -2.310 1.00 95.81 84 ILE A CA 1
ATOM 656 C C . ILE A 1 84 ? -3.884 -2.205 -1.841 1.00 95.81 84 ILE A C 1
ATOM 658 O O . ILE A 1 84 ? -2.983 -2.756 -2.471 1.00 95.81 84 ILE A O 1
ATOM 662 N N . PRO A 1 85 ? -4.479 -2.781 -0.782 1.00 96.19 85 PRO A N 1
ATOM 663 C CA . PRO A 1 85 ? -4.126 -4.120 -0.327 1.00 96.19 85 PRO A CA 1
ATOM 664 C C . PRO A 1 85 ? -4.270 -5.155 -1.442 1.00 96.19 85 PRO A C 1
ATOM 666 O O . PRO A 1 85 ? -5.201 -5.089 -2.252 1.00 96.19 85 PRO A O 1
ATOM 669 N N . VAL A 1 86 ? -3.340 -6.107 -1.489 1.00 95.62 86 VAL A N 1
ATOM 670 C CA . VAL A 1 86 ? -3.359 -7.176 -2.490 1.00 95.62 86 VAL A CA 1
ATOM 671 C C . VAL A 1 86 ? -4.598 -8.058 -2.320 1.00 95.62 86 VAL A C 1
ATOM 673 O O . VAL A 1 86 ? -5.049 -8.344 -1.212 1.00 95.62 86 VAL A O 1
ATOM 676 N N . LEU A 1 87 ? -5.166 -8.482 -3.449 1.00 94.75 87 LEU A N 1
ATOM 677 C CA . LEU A 1 87 ? -6.373 -9.302 -3.479 1.00 94.75 87 LEU A CA 1
ATOM 678 C C . LEU A 1 87 ? -6.119 -10.707 -2.924 1.00 94.75 87 LEU A C 1
ATOM 680 O O . LEU A 1 87 ? -5.034 -11.269 -3.068 1.00 94.75 87 LEU A O 1
ATOM 684 N N . ASN A 1 88 ? -7.167 -11.306 -2.363 1.00 93.19 88 ASN A N 1
ATOM 685 C CA . ASN A 1 88 ? -7.193 -12.672 -1.838 1.00 93.19 88 ASN A CA 1
ATOM 686 C C . ASN A 1 88 ? -6.153 -12.930 -0.724 1.00 93.19 88 ASN A C 1
ATOM 688 O O . ASN A 1 88 ? -5.781 -14.077 -0.485 1.00 93.19 88 ASN A O 1
ATOM 692 N N . GLN A 1 89 ? -5.682 -11.878 -0.047 1.00 93.25 89 GLN A N 1
ATOM 693 C CA . GLN A 1 89 ? -4.757 -11.961 1.083 1.00 93.25 89 GLN A CA 1
ATOM 694 C C . GLN A 1 89 ? -5.304 -11.199 2.300 1.00 93.25 89 GLN A C 1
ATOM 696 O O . GLN A 1 89 ? -6.037 -10.220 2.127 1.00 93.25 89 GLN A O 1
ATOM 701 N N . PRO A 1 90 ? -4.980 -11.644 3.528 1.00 95.31 90 PRO A N 1
ATOM 702 C CA . PRO A 1 90 ? -5.286 -10.887 4.738 1.00 95.31 90 PRO A CA 1
ATOM 703 C C . PRO A 1 90 ? -4.462 -9.594 4.783 1.00 95.31 90 PRO A C 1
ATOM 705 O O . PRO A 1 90 ? -3.375 -9.522 4.211 1.00 95.31 90 PRO A O 1
ATOM 708 N N . LEU A 1 91 ? -4.941 -8.583 5.513 1.00 96.38 91 LEU A N 1
ATOM 709 C CA . LEU A 1 91 ? -4.217 -7.312 5.663 1.00 96.38 91 LEU A CA 1
ATOM 710 C C . LEU A 1 91 ? -2.875 -7.486 6.384 1.00 96.38 91 LEU A C 1
ATOM 712 O O . LEU A 1 91 ? -1.945 -6.730 6.120 1.00 96.38 91 LEU A O 1
ATOM 716 N N . SER A 1 92 ? -2.753 -8.516 7.226 1.00 96.31 92 SER A N 1
ATOM 717 C CA . SER A 1 92 ? -1.507 -8.885 7.900 1.00 96.31 92 SER A CA 1
ATOM 718 C C . SER A 1 92 ? -0.383 -9.312 6.949 1.00 96.31 92 SER A C 1
ATOM 720 O O . SER A 1 92 ? 0.745 -9.472 7.405 1.00 96.31 92 SER A O 1
ATOM 722 N N . SER A 1 93 ? -0.654 -9.534 5.653 1.00 95.62 93 SER A N 1
ATOM 723 C CA . SER A 1 93 ? 0.415 -9.780 4.677 1.00 95.62 93 SER A CA 1
ATOM 724 C C . SER A 1 93 ? 1.233 -8.525 4.378 1.00 95.62 93 SER A C 1
ATOM 726 O O . SER A 1 93 ? 2.324 -8.646 3.832 1.00 95.62 93 SER A O 1
ATOM 728 N N . ASN A 1 94 ? 0.712 -7.335 4.710 1.00 95.94 94 ASN A N 1
ATOM 729 C CA . ASN A 1 94 ? 1.330 -6.037 4.435 1.00 95.94 94 ASN A CA 1
ATOM 730 C C . ASN A 1 94 ? 1.706 -5.834 2.959 1.00 95.94 94 ASN A C 1
ATOM 732 O O . ASN A 1 94 ? 2.611 -5.065 2.634 1.00 95.94 94 ASN A O 1
ATOM 736 N N . ARG A 1 95 ? 0.993 -6.509 2.048 1.00 96.19 95 ARG A N 1
ATOM 737 C CA . ARG A 1 95 ? 1.217 -6.393 0.608 1.00 96.19 95 ARG A CA 1
ATOM 738 C C . ARG A 1 95 ? 0.244 -5.426 -0.035 1.00 96.19 95 ARG A C 1
ATOM 740 O O . ARG A 1 95 ? -0.971 -5.542 0.130 1.00 96.19 95 ARG A O 1
ATOM 747 N N . TYR A 1 96 ? 0.786 -4.520 -0.838 1.00 96.38 96 TYR A N 1
ATOM 748 C CA . TYR A 1 96 ? 0.040 -3.462 -1.501 1.00 96.38 96 TYR A CA 1
ATOM 749 C C . TYR A 1 96 ? 0.425 -3.337 -2.973 1.00 96.38 96 TYR A C 1
ATOM 751 O O . TYR A 1 96 ? 1.591 -3.450 -3.348 1.00 96.38 96 TYR A O 1
ATOM 759 N N . TYR A 1 97 ? -0.555 -3.004 -3.805 1.00 96.19 97 TYR A N 1
ATOM 760 C CA . TYR A 1 97 ? -0.314 -2.357 -5.085 1.00 96.19 97 TYR A CA 1
ATOM 761 C C . TYR A 1 97 ? -0.103 -0.863 -4.840 1.00 96.19 97 TYR A C 1
ATOM 763 O O . TYR A 1 97 ? -0.972 -0.186 -4.280 1.00 96.19 97 TYR A O 1
ATOM 771 N N . ALA A 1 98 ? 1.035 -0.331 -5.279 1.00 95.56 98 ALA A N 1
ATOM 772 C CA . ALA A 1 98 ? 1.288 1.102 -5.263 1.00 95.56 98 ALA A CA 1
ATOM 773 C C . ALA A 1 98 ? 0.808 1.719 -6.580 1.00 95.56 98 ALA A C 1
ATOM 775 O O . ALA A 1 98 ? 1.382 1.469 -7.637 1.00 95.56 98 ALA A O 1
ATOM 776 N N . ILE A 1 99 ? -0.240 2.540 -6.527 1.00 96.38 99 ILE A N 1
ATOM 777 C CA . ILE A 1 99 ? -0.825 3.193 -7.703 1.00 96.38 99 ILE A CA 1
ATOM 778 C C . ILE A 1 99 ? -0.419 4.658 -7.736 1.00 96.38 99 ILE A C 1
ATOM 780 O O . ILE A 1 99 ? -0.627 5.401 -6.775 1.00 96.38 99 ILE A O 1
ATOM 784 N N . LYS A 1 100 ? 0.119 5.116 -8.863 1.00 95.69 100 LYS A N 1
ATOM 785 C CA . LYS A 1 100 ? 0.517 6.511 -9.038 1.00 95.69 100 LYS A CA 1
ATOM 786 C C . LYS A 1 100 ? -0.704 7.418 -9.162 1.00 95.69 100 LYS A C 1
ATOM 788 O O . LYS A 1 100 ? -1.561 7.230 -10.023 1.00 95.69 100 LYS A O 1
ATOM 793 N N . THR A 1 101 ? -0.773 8.466 -8.344 1.00 95.25 101 THR A N 1
ATOM 794 C CA . THR A 1 101 ? -1.960 9.347 -8.282 1.00 95.25 101 THR A CA 1
ATOM 795 C C . THR A 1 101 ? -1.795 10.680 -9.016 1.00 95.25 101 THR A C 1
ATOM 797 O O . THR A 1 101 ? -2.780 11.399 -9.221 1.00 95.25 101 THR A O 1
ATOM 800 N N . ARG A 1 102 ? -0.570 11.030 -9.435 1.00 93.75 102 ARG A N 1
ATOM 801 C CA . ARG A 1 102 ? -0.235 12.323 -10.055 1.00 93.75 102 ARG A CA 1
ATOM 802 C C . ARG A 1 102 ? 0.734 12.188 -11.230 1.00 93.75 102 ARG A C 1
ATOM 804 O O . ARG A 1 102 ? 1.529 11.258 -11.288 1.00 93.75 102 ARG A O 1
ATOM 811 N N . GLY A 1 103 ? 0.713 13.190 -12.111 1.00 92.56 103 GLY A N 1
ATOM 812 C CA . GLY A 1 103 ? 1.662 13.340 -13.215 1.00 92.56 103 GLY A CA 1
ATOM 813 C C . GLY A 1 103 ? 1.456 12.342 -14.356 1.00 92.56 103 GLY A C 1
ATOM 814 O O . GLY A 1 103 ? 0.384 11.757 -14.512 1.00 92.56 103 GLY A O 1
ATOM 815 N N . ARG A 1 104 ? 2.505 12.163 -15.164 1.00 88.81 104 ARG A N 1
ATOM 816 C CA . ARG A 1 104 ? 2.551 11.149 -16.225 1.00 88.81 104 ARG A CA 1
ATOM 817 C C . ARG A 1 104 ? 2.434 9.758 -15.593 1.00 88.81 104 ARG A C 1
ATOM 819 O O . ARG A 1 104 ? 3.097 9.520 -14.580 1.00 88.81 104 ARG A O 1
ATOM 826 N N . HIS A 1 105 ? 1.638 8.873 -16.195 1.00 94.44 105 HIS A N 1
ATOM 827 C CA . HIS A 1 105 ? 1.305 7.537 -15.670 1.00 94.44 105 HIS A CA 1
ATOM 828 C C . HIS A 1 105 ? 0.339 7.534 -14.468 1.00 94.44 105 HIS A C 1
ATOM 830 O O . HIS A 1 105 ? 0.345 6.619 -13.651 1.00 94.44 105 HIS A O 1
ATOM 836 N N . LYS A 1 106 ? -0.492 8.573 -14.303 1.00 95.81 106 LYS A N 1
ATOM 837 C CA . LYS A 1 106 ? -1.556 8.560 -13.285 1.00 95.81 106 LYS A CA 1
ATOM 838 C C . LYS A 1 106 ? -2.517 7.387 -13.533 1.00 95.81 106 LYS A C 1
ATOM 840 O O . LYS A 1 106 ? -3.047 7.260 -14.629 1.00 95.81 106 LYS A O 1
ATOM 845 N N . GLY A 1 107 ? -2.801 6.617 -12.484 1.00 95.94 107 GLY A N 1
ATOM 846 C CA . GLY A 1 107 ? -3.664 5.432 -12.523 1.00 95.94 107 GLY A CA 1
ATOM 847 C C . GLY A 1 107 ? -2.917 4.128 -12.808 1.00 95.94 107 GLY A C 1
ATOM 848 O O . GLY A 1 107 ? -3.510 3.062 -12.694 1.00 95.94 107 GLY A O 1
ATOM 849 N N . GLU A 1 108 ? -1.628 4.200 -13.135 1.00 97.19 108 GLU A N 1
ATOM 850 C CA . GLU A 1 108 ? -0.780 3.032 -13.358 1.00 97.19 108 GLU A CA 1
ATOM 851 C C . GLU A 1 108 ? -0.109 2.581 -12.051 1.00 97.19 108 GLU A C 1
ATOM 853 O O . GLU A 1 108 ? 0.154 3.387 -11.149 1.00 97.19 108 GLU A O 1
ATOM 858 N N . ALA A 1 109 ? 0.151 1.279 -11.950 1.00 96.81 109 ALA A N 1
ATOM 859 C CA . ALA A 1 109 ? 0.827 0.639 -10.836 1.00 96.81 109 ALA A CA 1
ATOM 860 C C . ALA A 1 109 ? 2.349 0.722 -10.999 1.00 96.81 109 ALA A C 1
ATOM 862 O O . ALA A 1 109 ? 2.882 0.541 -12.097 1.00 96.81 109 ALA A O 1
ATOM 863 N N . TYR A 1 110 ? 3.052 0.979 -9.899 1.00 94.88 110 TYR A N 1
ATOM 864 C CA . TYR A 1 110 ? 4.499 0.787 -9.834 1.00 94.88 110 TYR A CA 1
ATOM 865 C C . TYR A 1 110 ? 4.838 -0.702 -9.964 1.00 94.88 110 TYR A C 1
ATOM 867 O O . TYR A 1 110 ? 4.023 -1.564 -9.640 1.00 94.88 110 TYR A O 1
ATOM 875 N N . ALA A 1 111 ? 6.046 -0.998 -10.438 1.00 93.75 111 ALA A N 1
ATOM 876 C CA . ALA A 1 111 ? 6.547 -2.358 -10.563 1.00 93.75 111 ALA A CA 1
ATOM 877 C C . ALA A 1 111 ? 8.011 -2.431 -10.121 1.00 93.75 111 ALA A C 1
ATOM 879 O O . ALA A 1 111 ? 8.783 -1.504 -10.367 1.00 93.75 111 ALA A O 1
ATOM 880 N N . ASN A 1 112 ? 8.380 -3.541 -9.491 1.00 88.56 112 ASN A N 1
ATOM 881 C CA . ASN A 1 112 ? 9.753 -3.867 -9.140 1.00 88.56 112 ASN A CA 1
ATOM 882 C C . ASN A 1 112 ? 10.578 -4.155 -10.399 1.00 88.56 112 ASN A C 1
ATOM 884 O O . ASN A 1 112 ? 10.113 -4.849 -11.309 1.00 88.56 112 ASN A O 1
ATOM 888 N N . SER A 1 113 ? 11.820 -3.671 -10.411 1.00 84.88 113 SER A N 1
ATOM 889 C CA . SER A 1 113 ? 12.815 -4.064 -11.408 1.00 84.88 113 SER A CA 1
ATOM 890 C C . SER A 1 113 ? 13.150 -5.553 -11.282 1.00 84.88 113 SER A C 1
ATOM 892 O O . SER A 1 113 ? 13.227 -6.102 -10.179 1.00 84.88 113 SER A O 1
ATOM 894 N N . LYS A 1 114 ? 13.337 -6.211 -12.424 1.00 84.19 114 LYS A N 1
ATOM 895 C CA . LYS A 1 114 ? 13.726 -7.621 -12.550 1.00 84.19 114 LYS A CA 1
ATOM 896 C C . LYS A 1 114 ? 15.238 -7.728 -12.762 1.00 84.19 114 LYS A C 1
ATOM 898 O O . LYS A 1 114 ? 15.916 -6.731 -12.999 1.00 84.19 114 LYS A O 1
ATOM 903 N N . GLU A 1 115 ? 15.781 -8.943 -12.698 1.00 79.00 115 GLU A N 1
ATOM 904 C CA . GLU A 1 115 ? 17.212 -9.171 -12.964 1.00 79.00 115 GLU A CA 1
ATOM 905 C C . GLU A 1 115 ? 17.615 -8.672 -14.358 1.00 79.00 115 GLU A C 1
ATOM 907 O O . GLU A 1 115 ? 18.649 -8.026 -14.509 1.00 79.00 115 GLU A O 1
ATOM 912 N N . ASP A 1 116 ? 16.741 -8.872 -15.345 1.00 77.19 116 ASP A N 1
ATOM 913 C CA . ASP A 1 116 ? 16.929 -8.416 -16.726 1.00 77.19 116 ASP A CA 1
ATOM 914 C C . ASP A 1 116 ? 16.959 -6.879 -16.866 1.00 77.19 116 ASP A C 1
ATOM 916 O O . ASP A 1 116 ? 17.441 -6.355 -17.871 1.00 77.19 116 ASP A O 1
ATOM 920 N N . ASP A 1 117 ? 16.469 -6.138 -15.863 1.00 80.44 117 ASP A N 1
ATOM 921 C CA . ASP A 1 117 ? 16.512 -4.671 -15.833 1.00 80.44 117 ASP A CA 1
ATOM 922 C C . ASP A 1 117 ? 17.854 -4.133 -15.301 1.00 80.44 117 ASP A C 1
ATOM 924 O O . ASP A 1 117 ? 18.098 -2.918 -15.324 1.00 80.44 117 ASP A O 1
ATOM 928 N N . LYS A 1 118 ? 18.755 -5.012 -14.841 1.00 80.56 118 LYS A N 1
ATOM 929 C CA . LYS A 1 118 ? 20.124 -4.633 -14.489 1.00 80.56 118 LYS A CA 1
ATOM 930 C C . LYS A 1 118 ? 20.930 -4.384 -15.760 1.00 80.56 118 LYS A C 1
ATOM 932 O O . LYS A 1 118 ? 21.051 -5.234 -16.635 1.00 80.56 118 LYS A O 1
ATOM 937 N N . GLY A 1 119 ? 21.508 -3.195 -15.859 1.00 76.81 119 GLY A N 1
ATOM 938 C CA . GLY A 1 119 ? 22.470 -2.848 -16.894 1.00 76.81 119 GLY A CA 1
ATOM 939 C C . GLY A 1 119 ? 23.888 -2.804 -16.340 1.00 76.81 119 GLY A C 1
ATOM 940 O O . GLY A 1 119 ? 24.106 -2.478 -15.174 1.00 76.81 119 GLY A O 1
ATOM 941 N N . THR A 1 120 ? 24.869 -3.051 -17.203 1.00 76.62 120 THR A N 1
ATOM 942 C CA . THR A 1 120 ? 26.279 -2.777 -16.909 1.00 76.62 120 THR A CA 1
ATOM 943 C C . THR A 1 120 ? 26.758 -1.658 -17.828 1.00 76.62 120 THR A C 1
ATOM 945 O O . THR A 1 120 ? 26.595 -1.735 -19.045 1.00 76.62 120 THR A O 1
ATOM 948 N N . CYS A 1 121 ? 27.331 -0.598 -17.261 1.00 68.94 121 CYS A N 1
ATOM 949 C CA . CYS A 1 121 ? 28.000 0.463 -18.014 1.00 68.94 121 CYS A CA 1
ATOM 950 C C . CYS A 1 121 ? 29.356 0.753 -17.362 1.00 6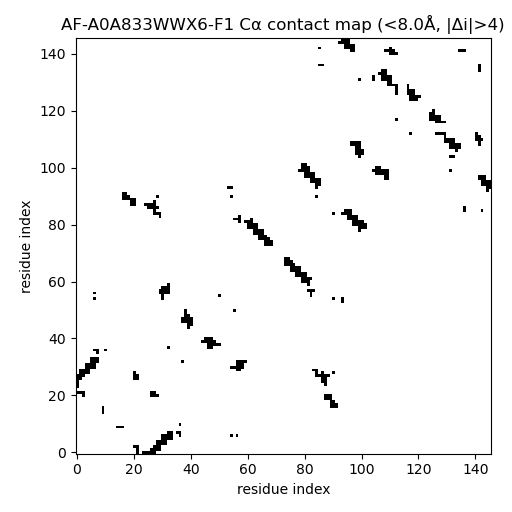8.94 121 CYS A C 1
ATOM 952 O O . CYS A 1 121 ? 29.412 1.042 -16.170 1.00 68.94 121 CYS A O 1
ATOM 954 N N . CYS A 1 122 ? 30.443 0.659 -18.136 1.00 67.75 122 CYS A N 1
ATOM 955 C CA . CYS A 1 122 ? 31.803 1.042 -17.730 1.00 67.75 122 CY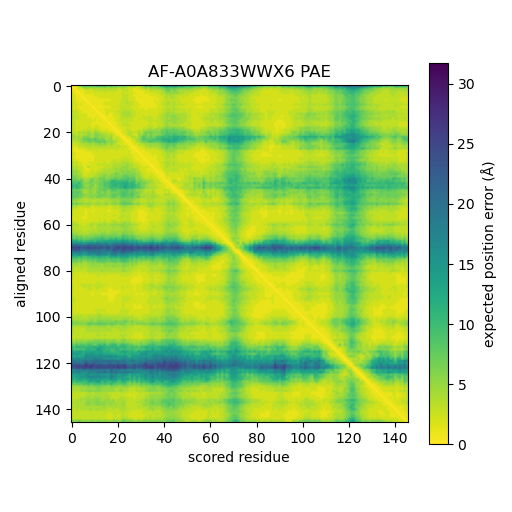S A CA 1
ATOM 956 C C . CYS A 1 122 ? 32.222 0.543 -16.328 1.00 67.75 122 CYS A C 1
ATOM 958 O O . CYS A 1 122 ? 32.590 1.341 -15.475 1.00 67.75 122 CYS A O 1
ATOM 960 N N . CYS A 1 123 ? 32.166 -0.775 -16.097 1.00 75.88 123 CYS A N 1
ATOM 961 C CA . CYS A 1 123 ? 32.503 -1.447 -14.827 1.00 75.88 123 CYS A CA 1
ATOM 962 C C . CYS A 1 123 ? 31.548 -1.194 -13.640 1.00 75.88 123 CYS A C 1
ATOM 964 O O . CYS A 1 123 ? 31.821 -1.684 -12.545 1.00 75.88 123 CYS A O 1
ATOM 966 N N . PHE A 1 124 ? 30.415 -0.513 -13.844 1.00 71.00 124 PHE A N 1
ATOM 967 C CA . PHE A 1 124 ? 29.376 -0.326 -12.827 1.00 71.00 124 PHE A CA 1
ATOM 968 C C . PHE A 1 124 ? 28.080 -1.033 -13.223 1.00 71.00 124 PHE A C 1
ATOM 970 O O . PHE A 1 124 ? 27.633 -0.954 -14.371 1.00 71.00 124 PHE A O 1
ATOM 977 N N . ASN A 1 125 ? 27.459 -1.701 -12.253 1.00 78.06 125 ASN A N 1
ATOM 978 C CA . ASN A 1 125 ? 26.106 -2.226 -12.391 1.00 78.06 125 ASN A CA 1
ATOM 979 C C . ASN A 1 125 ? 25.108 -1.150 -11.960 1.00 78.06 125 ASN A C 1
ATOM 981 O O . ASN A 1 125 ? 25.309 -0.495 -10.937 1.00 78.06 125 ASN A O 1
ATOM 985 N N . TYR A 1 126 ? 24.032 -0.985 -12.722 1.00 78.38 126 TYR A N 1
ATOM 986 C CA . TYR A 1 126 ? 22.922 -0.104 -12.381 1.00 78.38 126 TYR A CA 1
ATOM 987 C C . TYR A 1 126 ? 21.596 -0.826 -12.599 1.00 78.38 126 TYR A C 1
ATOM 989 O O . TYR A 1 126 ? 21.483 -1.704 -13.452 1.00 78.38 126 TYR A O 1
ATOM 997 N N . ILE A 1 127 ? 20.591 -0.454 -11.817 1.00 79.75 127 ILE A N 1
ATOM 998 C CA . ILE A 1 127 ? 19.224 -0.942 -11.985 1.00 79.75 127 ILE A CA 1
ATOM 999 C C . ILE A 1 127 ? 18.476 0.121 -12.780 1.00 79.75 127 ILE A C 1
ATOM 1001 O O . ILE A 1 127 ? 18.539 1.303 -12.445 1.00 79.75 127 ILE A O 1
ATOM 1005 N N . LYS A 1 128 ? 17.809 -0.280 -13.862 1.00 78.25 128 LYS A N 1
ATOM 1006 C CA . LYS A 1 128 ? 16.883 0.609 -14.562 1.00 78.25 128 LYS A CA 1
ATOM 1007 C C . LYS A 1 128 ? 15.561 0.634 -13.810 1.00 78.25 128 LYS A C 1
ATOM 1009 O O . LYS A 1 128 ? 14.961 -0.416 -13.570 1.00 78.25 128 LYS A O 1
ATOM 1014 N N . ASP A 1 129 ? 15.099 1.834 -13.486 1.00 81.69 129 ASP A N 1
ATOM 1015 C CA . ASP A 1 129 ? 13.765 2.015 -12.928 1.00 81.69 129 ASP A CA 1
ATOM 1016 C C . ASP A 1 129 ? 12.716 1.618 -13.964 1.00 81.69 129 ASP A C 1
ATOM 1018 O O . ASP A 1 129 ? 12.687 2.129 -15.091 1.00 81.69 129 ASP A O 1
ATOM 1022 N N . VAL A 1 130 ? 11.835 0.701 -13.574 1.00 88.25 130 VAL A N 1
ATOM 1023 C CA . VAL A 1 130 ? 10.714 0.293 -14.413 1.00 88.25 130 VAL A CA 1
ATOM 1024 C C . VAL A 1 130 ? 9.642 1.383 -14.333 1.00 88.25 130 VAL A C 1
ATOM 1026 O O . VAL A 1 130 ? 9.184 1.719 -13.237 1.00 88.25 130 VAL A O 1
ATOM 1029 N N . PRO A 1 131 ? 9.207 1.963 -15.468 1.00 89.94 131 PRO A N 1
ATOM 1030 C CA . PRO A 1 131 ? 8.118 2.925 -15.438 1.00 89.94 131 PRO A CA 1
ATOM 1031 C C . PRO A 1 131 ? 6.833 2.236 -14.955 1.00 89.94 131 PRO A C 1
ATOM 1033 O O . PRO A 1 131 ? 6.654 1.044 -15.227 1.00 89.94 131 PRO A O 1
ATOM 1036 N N . PRO A 1 132 ? 5.917 2.967 -14.293 1.00 94.50 132 PRO A N 1
ATOM 1037 C CA . PRO A 1 132 ? 4.603 2.433 -13.960 1.00 94.50 132 PRO A CA 1
ATOM 1038 C C . PRO A 1 132 ? 3.882 1.881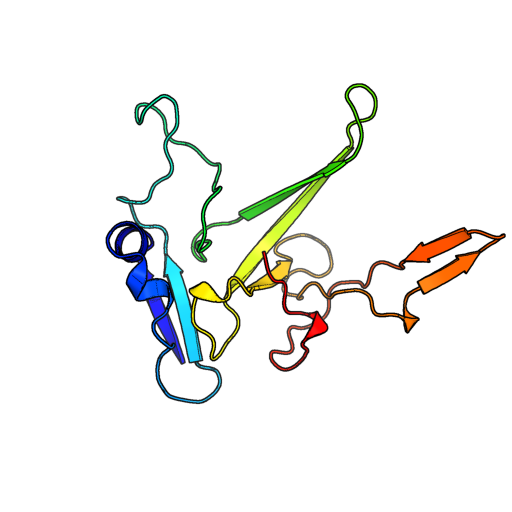 -15.199 1.00 94.50 132 PRO A C 1
ATOM 1040 O O . PRO A 1 132 ? 4.148 2.309 -16.325 1.00 94.50 132 PRO A O 1
ATOM 1043 N N . LYS A 1 133 ? 3.008 0.895 -14.985 1.00 95.31 133 LYS A N 1
ATOM 1044 C CA . LYS A 1 133 ? 2.248 0.197 -16.035 1.00 95.31 133 LYS A CA 1
ATOM 1045 C C . LYS A 1 133 ? 0.804 -0.035 -15.581 1.00 95.31 133 LYS A C 1
ATOM 1047 O O . LYS A 1 133 ? 0.530 0.062 -14.386 1.00 95.31 133 LYS A O 1
ATOM 1052 N N . PRO A 1 134 ? -0.141 -0.350 -16.485 1.00 97.12 134 PRO A N 1
ATOM 1053 C CA . PRO A 1 134 ? -1.488 -0.746 -16.080 1.00 97.12 134 PRO A CA 1
ATOM 1054 C C . PRO A 1 134 ? -1.459 -1.831 -14.993 1.00 97.12 134 PRO A C 1
ATOM 1056 O O . PRO A 1 134 ? -0.622 -2.735 -15.043 1.00 97.12 134 PRO A O 1
ATOM 1059 N N . LEU A 1 135 ? -2.348 -1.707 -14.004 1.00 95.75 135 LEU A N 1
ATOM 1060 C CA . LEU A 1 135 ? -2.454 -2.669 -12.908 1.00 95.75 135 LEU A CA 1
ATOM 1061 C C . LEU A 1 135 ? -2.864 -4.041 -13.460 1.00 95.75 135 LEU A C 1
ATOM 1063 O O . LEU A 1 135 ? -3.933 -4.170 -14.056 1.00 95.75 135 LEU A O 1
ATOM 1067 N N . ASP A 1 136 ? -2.039 -5.049 -13.206 1.00 95.06 136 ASP A N 1
ATOM 1068 C CA . ASP A 1 136 ? -2.339 -6.460 -13.420 1.00 95.06 136 ASP A CA 1
ATOM 1069 C C . ASP A 1 136 ? -2.297 -7.171 -12.060 1.00 95.06 136 ASP A C 1
ATOM 1071 O O . ASP A 1 136 ? -1.217 -7.365 -11.497 1.00 95.06 136 ASP A O 1
ATOM 1075 N N . PRO A 1 137 ? -3.454 -7.576 -11.507 1.00 90.69 137 PRO A N 1
ATOM 1076 C CA . PRO A 1 137 ? -3.506 -8.245 -10.214 1.00 90.69 137 PRO A CA 1
ATOM 1077 C C . PRO A 1 137 ? -2.660 -9.521 -10.112 1.00 90.69 137 PRO A C 1
ATOM 1079 O O . PRO A 1 137 ? -2.249 -9.879 -9.004 1.00 90.69 137 PRO A O 1
ATOM 1082 N N . ASN A 1 138 ? -2.396 -10.191 -11.239 1.00 90.62 138 ASN A N 1
ATOM 1083 C CA . ASN A 1 138 ? -1.621 -11.431 -11.291 1.00 90.62 138 ASN A CA 1
ATOM 1084 C C . ASN A 1 138 ? -0.108 -11.187 -11.416 1.00 90.62 138 ASN A C 1
ATOM 1086 O O . ASN A 1 138 ? 0.672 -12.123 -11.249 1.00 90.62 138 ASN A O 1
ATOM 1090 N N . GLU A 1 139 ? 0.320 -9.953 -11.697 1.00 93.38 139 GLU A N 1
ATOM 1091 C CA . GLU A 1 139 ? 1.735 -9.603 -11.808 1.00 93.38 139 GLU A CA 1
ATOM 1092 C C 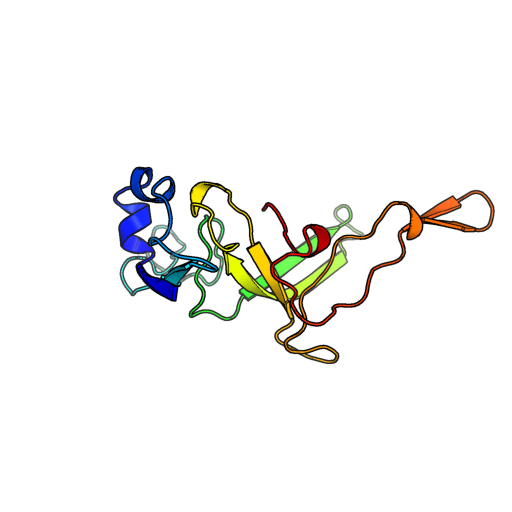. GLU A 1 139 ? 2.334 -9.402 -10.410 1.00 93.38 139 GLU A C 1
ATOM 1094 O O . GLU A 1 139 ? 2.126 -8.385 -9.741 1.00 93.38 139 GLU A O 1
ATOM 1099 N N . MET A 1 140 ? 3.111 -10.389 -9.961 1.00 92.56 140 MET A N 1
ATOM 1100 C CA . MET A 1 140 ? 3.776 -10.374 -8.656 1.00 92.56 140 MET A CA 1
ATOM 1101 C C . MET A 1 140 ? 4.727 -9.187 -8.494 1.00 92.56 140 MET A C 1
ATOM 110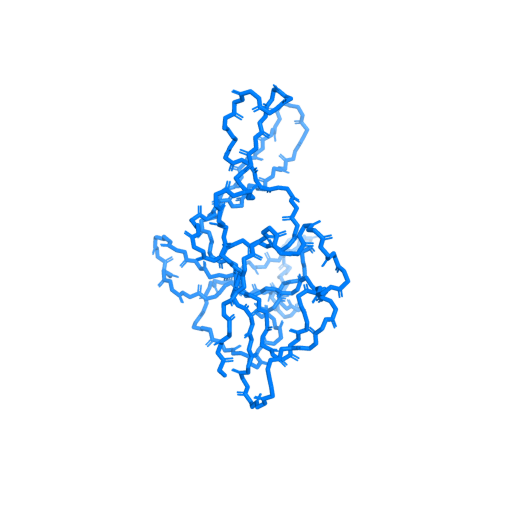3 O O . MET A 1 140 ? 4.901 -8.682 -7.389 1.00 92.56 140 MET A O 1
ATOM 1107 N N . HIS A 1 141 ? 5.314 -8.696 -9.588 1.00 93.12 141 HIS A N 1
ATOM 1108 C CA . HIS A 1 141 ? 6.244 -7.573 -9.532 1.00 93.12 141 HIS A CA 1
ATOM 1109 C C . HIS A 1 141 ? 5.552 -6.229 -9.270 1.00 93.12 141 HIS A C 1
ATOM 1111 O O . HIS A 1 141 ? 6.244 -5.260 -8.981 1.00 93.12 141 HIS A O 1
ATOM 1117 N N . GLN A 1 142 ? 4.219 -6.153 -9.335 1.00 95.56 142 GLN A N 1
ATOM 1118 C CA . GLN A 1 142 ? 3.450 -4.971 -8.924 1.00 95.56 142 GLN A CA 1
ATOM 1119 C C . GLN A 1 142 ? 3.024 -5.012 -7.445 1.00 95.56 142 GLN A C 1
ATOM 1121 O O . GLN A 1 142 ? 2.388 -4.072 -6.964 1.00 95.56 142 GLN A O 1
ATOM 1126 N N . GLN A 1 143 ? 3.355 -6.089 -6.725 1.00 95.56 143 GLN A N 1
ATOM 1127 C CA . GLN A 1 143 ? 3.039 -6.259 -5.310 1.00 95.56 143 GLN A CA 1
ATOM 1128 C C . GLN A 1 143 ? 4.250 -5.877 -4.457 1.00 95.56 143 GLN A C 1
ATOM 1130 O O . GLN A 1 143 ? 5.343 -6.419 -4.626 1.00 95.56 143 GLN A O 1
ATOM 1135 N N . PHE A 1 144 ? 4.042 -4.950 -3.527 1.00 94.06 144 PHE A N 1
ATOM 1136 C CA . PHE A 1 144 ? 5.062 -4.460 -2.607 1.00 94.06 144 PHE A CA 1
ATOM 1137 C C . PHE A 1 144 ? 4.701 -4.880 -1.194 1.00 94.06 144 PHE A C 1
ATOM 1139 O O . PHE A 1 144 ? 3.605 -4.581 -0.727 1.00 94.06 144 PHE A O 1
ATOM 1146 N N . GLU A 1 145 ? 5.621 -5.561 -0.529 1.00 94.44 145 GLU A N 1
ATOM 1147 C CA . GLU A 1 145 ? 5.566 -5.766 0.914 1.00 94.44 145 GLU A CA 1
ATOM 1148 C C . GLU A 1 145 ? 6.188 -4.536 1.581 1.00 94.44 145 GLU A C 1
ATOM 1150 O O . GLU A 1 145 ? 7.274 -4.109 1.176 1.00 94.44 145 GLU A O 1
ATOM 1155 N N . ILE A 1 146 ? 5.459 -3.924 2.516 1.00 89.12 146 ILE A N 1
ATOM 1156 C CA . ILE A 1 146 ? 5.877 -2.717 3.247 1.00 89.12 146 ILE A CA 1
ATOM 1157 C C . ILE A 1 146 ? 6.161 -3.074 4.702 1.00 89.12 146 ILE A C 1
ATOM 1159 O O . ILE A 1 146 ? 5.327 -3.794 5.296 1.00 89.12 146 ILE A O 1
#

Nearest PDB structures (foldseek):
  4v4i-assembly1_f  TM=4.282E-01  e=1.552E+00  Thermus thermophilus HB27
  7ucn-assembly1_B  TM=2.705E-01  e=9.186E+00  Homo sapiens
  5zeb-assembly1_e  TM=2.007E-01  e=7.690E+00  Mycolicibacterium smegmatis MC2 155

InterPro domains:
  IPR010683 Protein of unknown function DUF1262 [PF06880] (23-122)

Solvent-accessible surface area (backbone atoms only — not comparable to full-atom values): 8642 Å² total; per-residue (Å²): 78,77,45,82,43,52,42,42,59,41,72,75,37,61,72,64,33,65,45,71,40,58,89,64,79,72,5,19,60,42,34,32,66,44,82,88,48,57,44,54,36,81,94,68,76,38,83,43,90,70,83,90,66,83,79,66,45,61,80,53,90,45,68,49,75,50,75,45,73,58,93,92,59,61,47,77,49,75,44,49,32,42,58,41,58,42,62,71,41,30,65,67,67,40,36,23,34,42,26,30,70,57,76,87,59,51,73,14,21,41,42,62,64,54,80,87,39,51,43,77,57,94,96,40,79,46,75,48,82,50,73,56,39,78,76,51,95,84,44,68,52,34,53,41,75,110